Protein AF-A0A317ILV3-F1 (afdb_monomer)

Mean predicted aligned error: 12.45 Å

Radius of gyration: 21.45 Å; Cα contacts (8 Å, |Δi|>4): 44; chains: 1; bounding box: 38×24×76 Å

Secondary structure (DSSP, 8-state):
-HHHHHHHHHHHHHHH--TT----S-HHHHHHHHHHHHHHHHHHHHHHHH-SS-S-GGGGGS--TTS--HHHHHHHHHHHHHHHHHHHHHHHHHHHHHHHHSPPP-TTSSS--

Sequence (113 aa):
HSSFLTAGLLFWWPVIQPWPSAARWPRWSMLLYLFLATLPCDVLSGLLVFSDRVAYPMYLSMPGMGGLTPLEDQQCAAALMWTCVTFVFLVAGTILSMQILSPKPRIQEAVSI

pLDDT: mean 71.46, std 10.62, range [40.62, 86.5]

Foldseek 3Di:
DVVVVVVVCVLCCLVVVPPPDDPPDDLVVVLVSLVVVCVVLQVVLVCLLPDPDQPPCVCVVPDPDPPDDSSVVSNVVSVVSNVVSVVVSVVSVVVSVCVVVDDDPPPDPPPPD

Structure (mmCIF, N/CA/C/O backbone):
data_AF-A0A317ILV3-F1
#
_entry.id   AF-A0A317ILV3-F1
#
loop_
_atom_site.group_PDB
_atom_site.id
_atom_site.type_symbol
_atom_site.label_atom_id
_atom_site.label_alt_id
_atom_site.label_comp_id
_atom_site.label_asym_id
_atom_site.label_entity_id
_atom_site.label_seq_id
_atom_site.pdbx_PDB_ins_code
_atom_site.Cartn_x
_atom_site.Cartn_y
_atom_site.Cartn_z
_atom_site.occupancy
_atom_site.B_iso_or_equiv
_atom_site.auth_seq_id
_atom_site.auth_comp_id
_atom_site.auth_asym_id
_atom_site.auth_atom_id
_atom_site.pdbx_PDB_model_num
ATOM 1 N N . HIS A 1 1 ? -15.757 13.362 -6.769 1.00 70.75 1 HIS A N 1
ATOM 2 C CA . HIS A 1 1 ? -14.888 13.545 -5.586 1.00 70.75 1 HIS A CA 1
ATOM 3 C C . HIS A 1 1 ? -15.579 13.175 -4.276 1.00 70.75 1 HIS A C 1
ATOM 5 O O . HIS A 1 1 ? -15.005 12.388 -3.538 1.00 70.75 1 HIS A O 1
ATOM 11 N N . SER A 1 2 ? -16.805 13.637 -3.992 1.00 81.81 2 SER A N 1
ATOM 12 C CA . SER A 1 2 ? -17.505 13.318 -2.730 1.00 81.81 2 SER A CA 1
ATOM 13 C C . SER A 1 2 ? -17.650 11.817 -2.448 1.00 81.81 2 SER A C 1
ATOM 15 O O . SER A 1 2 ? -17.464 11.397 -1.317 1.00 81.81 2 SER A O 1
ATOM 17 N N . SER A 1 3 ? -17.877 10.995 -3.477 1.00 83.00 3 SER A N 1
ATOM 18 C CA . SER A 1 3 ? -17.926 9.531 -3.354 1.00 83.00 3 SER A CA 1
ATOM 19 C C . SER A 1 3 ? -16.630 8.912 -2.815 1.00 83.00 3 SER A C 1
ATOM 21 O O . SER A 1 3 ? -16.692 8.015 -1.981 1.00 83.00 3 SER A O 1
ATOM 23 N N . PHE A 1 4 ? -15.464 9.416 -3.235 1.00 80.75 4 PHE A N 1
ATOM 24 C CA . PHE A 1 4 ? -14.159 8.970 -2.731 1.00 80.75 4 PHE A CA 1
ATOM 25 C C . PHE A 1 4 ? -13.951 9.367 -1.271 1.00 80.75 4 PHE A C 1
ATOM 27 O O . PHE A 1 4 ? -13.466 8.562 -0.481 1.00 80.75 4 PHE A O 1
ATOM 34 N N . LEU A 1 5 ? -14.365 10.582 -0.899 1.00 82.12 5 LEU A N 1
ATOM 35 C CA . LEU A 1 5 ? -14.299 11.044 0.486 1.00 82.12 5 LEU A CA 1
ATOM 36 C C . LEU A 1 5 ? -15.187 10.181 1.391 1.00 82.12 5 LEU A C 1
ATOM 38 O O . LEU A 1 5 ? -14.737 9.717 2.433 1.00 82.12 5 LEU A O 1
ATOM 42 N N . THR A 1 6 ? -16.429 9.917 0.975 1.00 81.81 6 THR A N 1
ATOM 43 C CA . THR A 1 6 ? -17.362 9.071 1.727 1.00 81.81 6 THR A CA 1
ATOM 44 C C . THR A 1 6 ? -16.854 7.637 1.846 1.00 81.81 6 THR A C 1
ATOM 46 O O . THR A 1 6 ? -16.894 7.079 2.937 1.00 81.81 6 THR A O 1
ATOM 49 N N . ALA A 1 7 ? -16.328 7.051 0.767 1.00 80.38 7 ALA A N 1
ATOM 50 C CA . ALA A 1 7 ? -15.737 5.715 0.805 1.00 80.38 7 ALA A CA 1
ATOM 51 C C . ALA A 1 7 ? -14.523 5.652 1.748 1.00 80.38 7 ALA A C 1
ATOM 53 O O . ALA A 1 7 ? -14.410 4.715 2.532 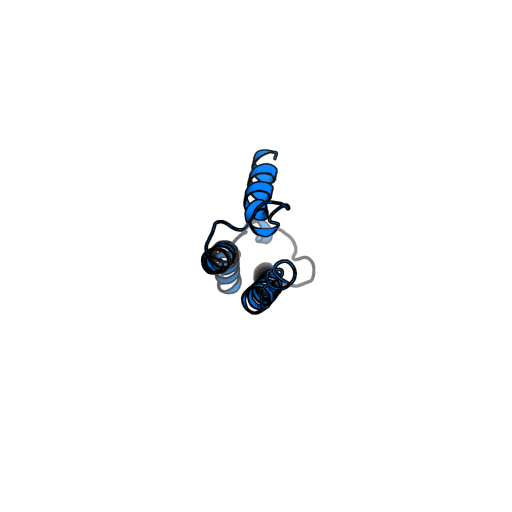1.00 80.38 7 ALA A O 1
ATOM 54 N N . GLY A 1 8 ? -13.663 6.676 1.735 1.00 76.19 8 GLY A N 1
ATOM 55 C CA . GLY A 1 8 ? -12.540 6.791 2.666 1.00 76.19 8 GLY A CA 1
ATOM 56 C C . GLY A 1 8 ? -12.993 6.908 4.124 1.00 76.19 8 GLY A C 1
ATOM 57 O O . GLY A 1 8 ? -12.478 6.205 4.988 1.00 76.19 8 GLY A O 1
ATOM 58 N N . LEU A 1 9 ? -14.003 7.734 4.407 1.00 77.00 9 LEU A N 1
ATOM 59 C CA . LEU A 1 9 ? -14.566 7.862 5.753 1.00 77.00 9 LEU A CA 1
ATOM 60 C C . LEU A 1 9 ? -15.182 6.545 6.238 1.00 77.00 9 LEU A C 1
ATOM 62 O O . LEU A 1 9 ? -14.920 6.141 7.366 1.00 77.00 9 LEU A O 1
ATOM 66 N N . LEU A 1 10 ? -15.942 5.848 5.387 1.00 75.56 10 LEU A N 1
ATOM 67 C CA . LEU A 1 10 ? -16.506 4.531 5.702 1.00 75.56 10 LEU A CA 1
ATOM 68 C C . LEU A 1 10 ? -15.419 3.472 5.907 1.00 75.56 10 LEU A C 1
ATOM 70 O O . LEU A 1 10 ? -15.576 2.612 6.768 1.00 75.56 10 LEU A O 1
ATOM 74 N N . PHE A 1 11 ? -14.314 3.554 5.163 1.00 73.62 11 PHE A N 1
ATOM 75 C CA . PHE A 1 11 ? -13.175 2.656 5.320 1.00 73.62 11 PHE A CA 1
ATOM 76 C C . PHE A 1 11 ? -12.473 2.839 6.675 1.00 73.62 11 PHE A C 1
ATOM 78 O O . PHE A 1 11 ? -12.118 1.856 7.329 1.00 73.62 11 PHE A O 1
ATOM 85 N N . TRP A 1 12 ? -12.287 4.090 7.107 1.00 68.62 12 TRP A N 1
ATOM 86 C CA . TRP A 1 12 ? -11.607 4.425 8.363 1.00 68.62 12 TRP A CA 1
ATOM 87 C C . TRP A 1 12 ? -12.528 4.398 9.592 1.00 68.62 12 TRP A C 1
ATOM 89 O O . TRP A 1 12 ? -12.040 4.306 10.718 1.00 68.62 12 TRP A O 1
ATOM 99 N N . TRP A 1 13 ? -13.850 4.419 9.410 1.00 69.38 13 TRP A N 1
ATOM 100 C CA . TRP A 1 13 ? -14.835 4.403 10.498 1.00 69.38 13 TRP A CA 1
ATOM 101 C C . TRP A 1 13 ? -14.671 3.231 11.490 1.00 69.38 13 TRP A C 1
ATOM 103 O O . TRP A 1 13 ? -14.653 3.477 12.700 1.00 69.38 13 TRP A O 1
ATOM 113 N N . PRO A 1 14 ? -14.484 1.969 11.046 1.00 64.31 14 PRO A N 1
ATOM 114 C CA . PRO A 1 14 ? -14.255 0.839 11.946 1.00 64.31 14 PRO A CA 1
ATOM 115 C C . PRO A 1 14 ? -12.873 0.885 12.603 1.00 64.31 14 PRO A C 1
ATOM 117 O O . PRO A 1 14 ? -12.693 0.28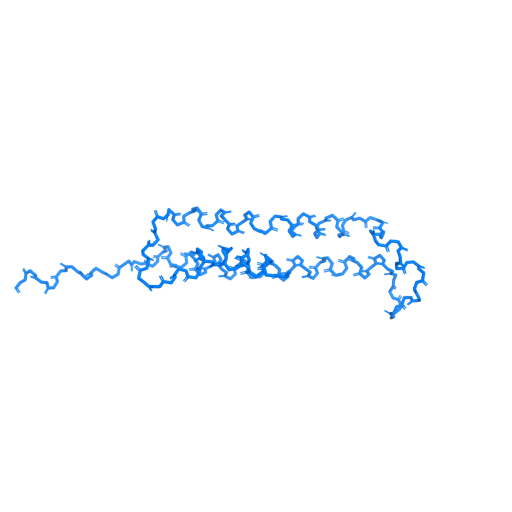8 13.660 1.00 64.31 14 PRO A O 1
ATOM 120 N N . VAL A 1 15 ? -11.908 1.578 11.981 1.00 64.00 15 VAL A N 1
ATOM 121 C CA . VAL A 1 15 ? -10.531 1.734 12.471 1.00 64.00 15 VAL A CA 1
ATOM 122 C C . VAL A 1 15 ? -10.455 2.717 13.626 1.00 64.00 15 VAL A C 1
ATOM 124 O O . VAL A 1 15 ? -9.853 2.415 14.652 1.00 64.00 15 VAL A O 1
ATOM 127 N N . ILE A 1 16 ? -11.104 3.869 13.475 1.00 64.81 16 ILE A N 1
ATOM 128 C CA . ILE A 1 16 ? -11.053 4.953 14.459 1.00 64.81 16 ILE A CA 1
ATOM 129 C C . ILE A 1 16 ? -11.959 4.661 15.665 1.00 64.81 16 ILE A C 1
ATOM 131 O O . ILE A 1 16 ? -11.653 5.126 16.757 1.00 64.81 16 ILE A O 1
ATOM 135 N N . GLN A 1 17 ? -13.039 3.884 15.485 1.00 62.94 17 GLN A N 1
ATOM 136 C CA . GLN A 1 17 ? -14.046 3.572 16.513 1.00 62.94 17 GLN A CA 1
ATOM 137 C C . GLN A 1 17 ? -14.396 4.781 17.402 1.00 62.94 17 GLN A C 1
ATOM 139 O O . GLN A 1 17 ? -13.955 4.855 18.551 1.00 62.94 17 GLN A O 1
ATOM 144 N N . PRO A 1 18 ? -15.196 5.743 16.905 1.00 52.38 18 PRO A N 1
ATOM 145 C CA . PRO A 1 18 ? -15.577 6.900 17.703 1.00 52.38 18 PRO A CA 1
ATOM 146 C C . PRO A 1 18 ? -16.277 6.465 19.005 1.00 52.38 18 PRO A C 1
ATOM 148 O O . PRO A 1 18 ? -17.251 5.704 19.002 1.00 52.38 18 PRO A O 1
ATOM 151 N N . TRP A 1 19 ? -15.754 6.938 20.136 1.00 40.62 19 TRP A N 1
ATOM 152 C CA . TRP A 1 19 ? -16.330 6.741 21.469 1.00 40.62 19 TRP A CA 1
ATOM 153 C C . TRP A 1 19 ? -17.767 7.306 21.489 1.00 40.62 19 TRP A C 1
ATOM 155 O O . TRP A 1 19 ? -17.947 8.425 21.006 1.00 40.62 19 TRP A O 1
ATOM 165 N N . PRO A 1 20 ? -18.813 6.589 21.967 1.00 56.59 20 PRO A N 1
ATOM 166 C CA . PRO A 1 20 ? -18.828 5.467 22.912 1.00 56.59 20 PRO A CA 1
ATOM 167 C C . PRO A 1 20 ? -19.110 4.091 22.264 1.00 56.59 20 PRO A C 1
ATOM 169 O O . PRO A 1 20 ? -19.656 3.192 22.909 1.00 56.59 20 PRO A O 1
ATOM 172 N N . SER A 1 21 ? -18.787 3.898 20.981 1.00 51.75 21 SER A N 1
ATOM 173 C CA . SER A 1 21 ? -19.071 2.637 20.288 1.00 51.75 21 SER A CA 1
ATOM 174 C C . SER A 1 21 ? -18.150 1.509 20.767 1.00 51.75 21 SER A C 1
ATOM 176 O O . SER A 1 21 ? -16.980 1.448 20.405 1.00 51.75 21 SER A O 1
ATOM 178 N N . ALA A 1 22 ? -18.682 0.568 21.550 1.00 55.34 22 ALA A N 1
ATOM 179 C CA . ALA A 1 22 ? -17.999 -0.690 21.831 1.00 55.34 22 ALA A CA 1
ATOM 180 C C . ALA A 1 22 ? -17.887 -1.518 20.539 1.00 55.34 22 ALA A C 1
ATOM 182 O O . ALA A 1 22 ? -18.901 -1.770 19.885 1.00 55.34 22 ALA A O 1
ATOM 183 N N . ALA A 1 23 ? -16.674 -1.959 20.187 1.00 55.41 23 ALA A N 1
ATOM 184 C CA . ALA A 1 23 ? -16.423 -2.895 19.091 1.00 55.41 23 ALA A CA 1
ATOM 185 C C . ALA A 1 23 ? -17.369 -4.107 19.188 1.00 55.41 23 ALA A C 1
ATOM 187 O O . ALA A 1 23 ? -17.143 -5.016 19.987 1.00 55.41 23 ALA A O 1
ATOM 188 N N . ARG A 1 24 ? -18.445 -4.127 18.389 1.00 59.41 24 ARG A N 1
ATOM 189 C CA . ARG A 1 24 ? -19.375 -5.270 18.323 1.00 59.41 24 ARG A CA 1
ATOM 190 C C . ARG A 1 24 ? -18.799 -6.440 17.528 1.00 59.41 24 ARG A C 1
ATOM 192 O O . ARG A 1 24 ? -19.364 -7.527 17.553 1.00 59.41 24 ARG A O 1
ATOM 199 N N . TRP A 1 25 ? -17.712 -6.210 16.795 1.00 60.94 25 TRP A N 1
ATOM 200 C CA . TRP A 1 25 ? -17.086 -7.202 15.932 1.00 60.94 25 TRP A CA 1
ATOM 201 C C . TRP A 1 25 ? -15.902 -7.880 16.628 1.00 60.94 25 TRP A C 1
ATOM 203 O O . TRP A 1 25 ? -15.176 -7.230 17.388 1.00 60.94 25 TRP A O 1
ATOM 213 N N . PRO A 1 26 ? -15.681 -9.184 16.378 1.00 66.56 26 PRO A N 1
ATOM 214 C CA . PRO A 1 26 ? -14.534 -9.896 16.925 1.00 66.56 26 PRO A CA 1
ATOM 215 C C . PRO A 1 26 ? -13.243 -9.221 16.458 1.00 66.56 26 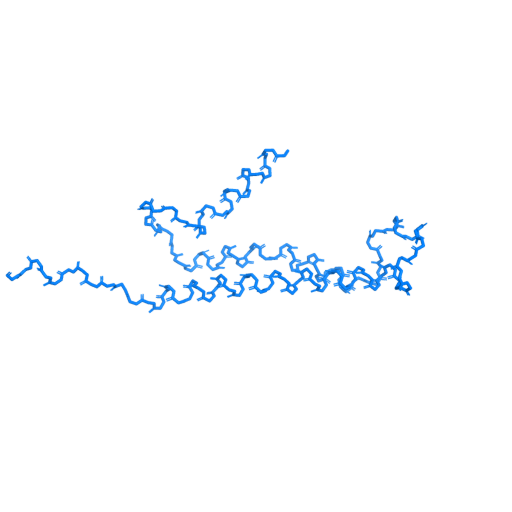PRO A C 1
ATOM 217 O O . PRO A 1 26 ? -13.043 -9.030 15.262 1.00 66.56 26 PRO A O 1
ATOM 220 N N . ARG A 1 27 ? -12.341 -8.878 17.382 1.00 68.62 27 ARG A N 1
ATOM 221 C CA . ARG A 1 27 ? -11.105 -8.118 17.092 1.00 68.62 27 ARG A CA 1
ATOM 222 C C . ARG A 1 27 ? -10.231 -8.748 15.990 1.00 68.62 27 ARG A C 1
ATOM 224 O O . ARG A 1 27 ? -9.568 -8.031 15.252 1.00 68.62 27 ARG A O 1
ATOM 231 N N . TRP A 1 28 ? -10.305 -10.068 15.807 1.00 66.62 28 TRP A N 1
ATOM 232 C CA . TRP A 1 28 ? -9.667 -10.802 14.705 1.00 66.62 28 TRP A CA 1
ATOM 233 C C . TRP A 1 28 ? -10.184 -10.426 13.309 1.00 66.62 28 TRP A C 1
ATOM 235 O O . TRP A 1 28 ? -9.408 -10.377 12.360 1.00 66.62 28 TRP A O 1
ATOM 245 N N . SER A 1 29 ? -11.474 -10.104 13.174 1.00 71.31 29 SER A N 1
ATOM 246 C CA . SER A 1 29 ? -12.045 -9.643 11.897 1.00 71.31 29 SER A CA 1
ATOM 247 C C . SER A 1 29 ? -11.454 -8.309 11.442 1.00 71.31 29 SER A C 1
ATOM 249 O O . SER A 1 29 ? -11.391 -8.036 10.250 1.00 71.31 29 SER A O 1
ATOM 251 N N . MET A 1 30 ? -10.948 -7.510 12.381 1.00 70.62 30 MET A N 1
ATOM 252 C CA . MET A 1 30 ? -10.305 -6.237 12.088 1.00 70.62 30 MET A CA 1
ATOM 253 C C . MET A 1 30 ? -8.885 -6.405 11.539 1.00 70.62 30 MET A C 1
ATOM 255 O O . MET A 1 30 ? -8.489 -5.660 10.648 1.00 70.62 30 MET A O 1
ATOM 259 N N . LEU A 1 31 ? -8.154 -7.426 12.004 1.00 70.81 31 LEU A N 1
ATOM 260 C CA . LEU A 1 31 ? -6.886 -7.834 11.392 1.00 70.81 31 LEU A CA 1
ATOM 261 C C . LEU A 1 31 ? -7.106 -8.310 9.951 1.00 70.81 31 LEU A C 1
ATOM 263 O O . LEU A 1 31 ? -6.383 -7.885 9.057 1.00 70.81 31 LEU A O 1
ATOM 267 N N . LEU A 1 32 ? -8.137 -9.131 9.715 1.00 74.88 32 LEU A N 1
ATOM 268 C CA . LEU A 1 32 ? -8.502 -9.582 8.367 1.00 74.88 32 LEU A CA 1
ATOM 269 C C . LEU A 1 32 ? -8.925 -8.422 7.462 1.00 74.88 32 LEU A C 1
ATOM 271 O O . LEU A 1 32 ? -8.528 -8.381 6.304 1.00 74.88 32 LEU A O 1
ATOM 275 N N . TYR A 1 33 ? -9.699 -7.473 7.985 1.00 77.00 33 TYR A N 1
ATOM 276 C CA . TYR A 1 33 ? -10.116 -6.280 7.252 1.00 77.00 33 TYR A CA 1
ATOM 277 C C . TYR A 1 33 ? -8.920 -5.431 6.812 1.00 77.00 33 TYR A C 1
ATOM 279 O O . TYR A 1 33 ? -8.820 -5.062 5.644 1.00 77.00 33 TYR A O 1
ATOM 287 N N . LEU A 1 34 ? -7.990 -5.167 7.734 1.00 75.44 34 LEU A N 1
ATOM 288 C CA . LEU A 1 34 ? -6.764 -4.435 7.433 1.00 75.44 34 LEU A CA 1
ATOM 289 C C . LEU A 1 34 ? -5.893 -5.204 6.426 1.00 75.44 34 LEU A C 1
ATOM 291 O O . LEU A 1 34 ? -5.422 -4.613 5.465 1.00 75.44 34 LEU A O 1
ATOM 295 N N . PHE A 1 35 ? -5.748 -6.520 6.581 1.00 76.94 35 PHE A N 1
ATOM 296 C CA . PHE A 1 35 ? -5.005 -7.356 5.635 1.00 76.94 35 PHE A CA 1
ATOM 297 C C . PHE A 1 35 ? -5.612 -7.329 4.222 1.00 76.94 35 PHE A C 1
ATOM 299 O O . PHE A 1 35 ? -4.908 -7.086 3.249 1.00 76.94 35 PHE A O 1
ATOM 306 N N . LEU A 1 36 ? -6.932 -7.500 4.088 1.00 79.19 36 LEU A N 1
ATOM 307 C CA . LEU A 1 36 ? -7.606 -7.421 2.785 1.00 79.19 36 LEU A CA 1
ATOM 308 C C . LEU A 1 36 ? -7.462 -6.042 2.132 1.00 79.19 36 LEU A C 1
ATOM 310 O O . LEU A 1 36 ? -7.454 -5.950 0.906 1.00 79.19 36 LEU A O 1
AT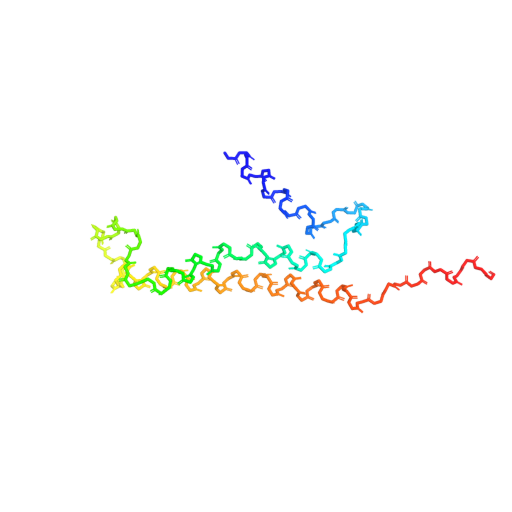OM 314 N N . ALA A 1 37 ? -7.341 -4.982 2.931 1.00 78.69 37 ALA A N 1
ATOM 315 C CA . ALA A 1 37 ? -7.134 -3.632 2.430 1.00 78.69 37 ALA A CA 1
ATOM 316 C C . ALA A 1 37 ? -5.736 -3.410 1.824 1.00 78.69 37 ALA A C 1
ATOM 318 O O . ALA A 1 37 ? -5.591 -2.512 0.994 1.00 78.69 37 ALA A O 1
ATOM 319 N N . THR A 1 38 ? -4.723 -4.211 2.188 1.00 76.00 38 THR A N 1
ATOM 320 C CA . THR A 1 38 ? -3.374 -4.108 1.595 1.00 76.00 38 THR A CA 1
ATOM 321 C C . THR A 1 38 ? -3.288 -4.802 0.243 1.00 76.00 38 THR A C 1
ATOM 323 O O . THR A 1 38 ? -2.583 -4.317 -0.641 1.00 76.00 38 THR A O 1
ATOM 326 N N . LEU A 1 39 ? -4.065 -5.877 0.049 1.00 79.31 39 LEU A N 1
ATOM 327 C CA . LEU A 1 39 ? -3.976 -6.747 -1.127 1.00 79.31 39 LEU A CA 1
ATOM 328 C C . LEU A 1 39 ? -4.005 -6.005 -2.468 1.00 79.31 39 LEU A C 1
ATOM 330 O O . LEU A 1 39 ? -3.176 -6.329 -3.313 1.00 79.31 39 LEU A O 1
ATOM 334 N N . PRO A 1 40 ? -4.883 -5.012 -2.715 1.00 81.62 40 PRO A N 1
ATOM 335 C CA . PRO A 1 40 ? -4.881 -4.314 -3.996 1.00 81.62 40 PRO A CA 1
ATOM 336 C C . PRO A 1 40 ? -3.568 -3.572 -4.254 1.00 81.62 40 PRO A C 1
ATOM 338 O O . PRO A 1 40 ? -3.071 -3.592 -5.377 1.00 81.62 40 PRO A O 1
ATOM 341 N N . CYS A 1 41 ? -2.997 -2.943 -3.222 1.00 80.75 41 CYS A N 1
ATOM 342 C CA . CYS A 1 41 ? -1.720 -2.251 -3.342 1.00 80.75 41 CYS A CA 1
ATOM 343 C C . CYS A 1 41 ? -0.562 -3.240 -3.479 1.00 80.75 41 CYS A C 1
ATOM 345 O O . CYS A 1 41 ? 0.291 -3.033 -4.331 1.00 80.75 41 CYS A O 1
ATOM 347 N N . ASP A 1 42 ? -0.542 -4.316 -2.691 1.00 81.44 42 ASP A N 1
ATOM 348 C CA . ASP A 1 42 ? 0.511 -5.336 -2.758 1.00 81.44 42 ASP A CA 1
ATOM 349 C C . ASP A 1 42 ? 0.527 -6.035 -4.122 1.00 81.44 42 ASP A C 1
ATOM 351 O O . ASP A 1 42 ? 1.583 -6.201 -4.731 1.00 81.44 42 ASP A O 1
ATOM 355 N N . VAL A 1 43 ? -0.651 -6.391 -4.645 1.00 84.88 43 VAL A N 1
ATOM 356 C CA . VAL A 1 43 ? -0.795 -6.998 -5.973 1.00 84.88 43 VAL A CA 1
ATOM 357 C C . VAL A 1 43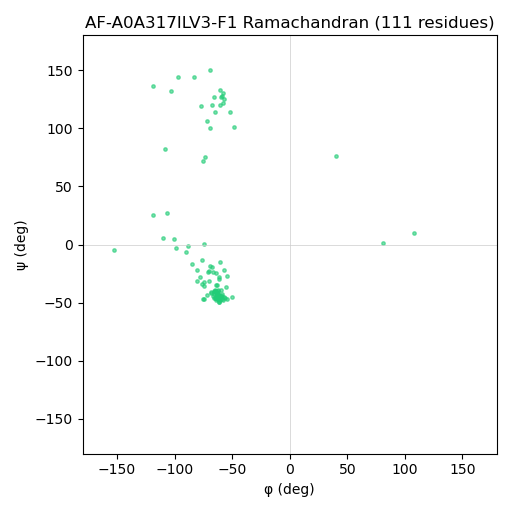 ? -0.351 -6.022 -7.057 1.00 84.88 43 VAL A C 1
ATOM 359 O O . VAL A 1 43 ? 0.422 -6.401 -7.933 1.00 84.88 43 VAL A O 1
ATOM 362 N N . LEU A 1 44 ? -0.802 -4.766 -7.003 1.00 84.25 44 LEU A N 1
ATOM 363 C CA . LEU A 1 44 ? -0.434 -3.756 -7.995 1.00 84.25 44 LEU A CA 1
ATOM 364 C C . LEU A 1 44 ? 1.069 -3.452 -7.965 1.00 84.25 44 LEU A C 1
ATOM 366 O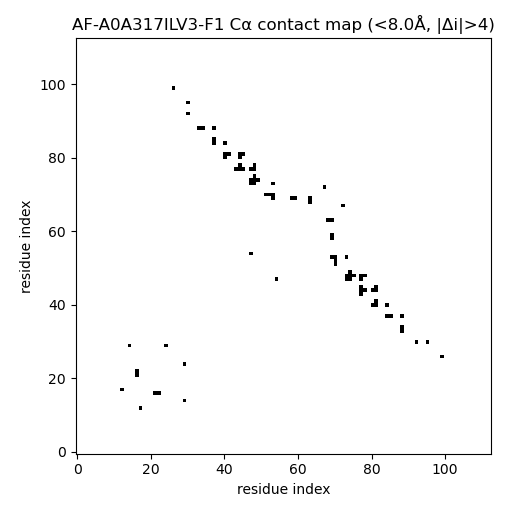 O . LEU A 1 44 ? 1.704 -3.445 -9.017 1.00 84.25 44 LEU A O 1
ATOM 370 N N . SER A 1 45 ? 1.649 -3.257 -6.782 1.00 83.12 45 SER A N 1
ATOM 371 C CA . SER A 1 45 ? 3.086 -3.035 -6.625 1.00 83.12 45 SER A CA 1
ATOM 372 C C . SER A 1 45 ? 3.892 -4.242 -7.093 1.00 83.12 45 SER A C 1
ATOM 374 O O . SER A 1 45 ? 4.839 -4.070 -7.851 1.00 83.12 45 SER A O 1
ATOM 376 N N . GLY A 1 46 ? 3.500 -5.465 -6.720 1.00 83.00 46 GLY A N 1
ATOM 377 C CA . GLY A 1 46 ? 4.161 -6.686 -7.181 1.00 83.00 46 GLY A CA 1
ATOM 378 C C . GLY A 1 46 ? 4.129 -6.817 -8.704 1.00 83.00 46 GLY A C 1
ATOM 379 O O . GLY A 1 46 ? 5.167 -7.039 -9.325 1.00 83.00 46 GLY A O 1
ATOM 380 N N . LEU A 1 47 ? 2.965 -6.595 -9.322 1.00 83.81 47 LEU A N 1
ATOM 381 C CA . LEU A 1 47 ? 2.833 -6.596 -10.780 1.00 83.81 47 LEU A CA 1
ATOM 382 C C . LEU A 1 47 ? 3.743 -5.555 -11.439 1.00 83.81 47 LEU A C 1
ATOM 384 O O . LEU A 1 47 ? 4.370 -5.864 -12.444 1.00 83.81 47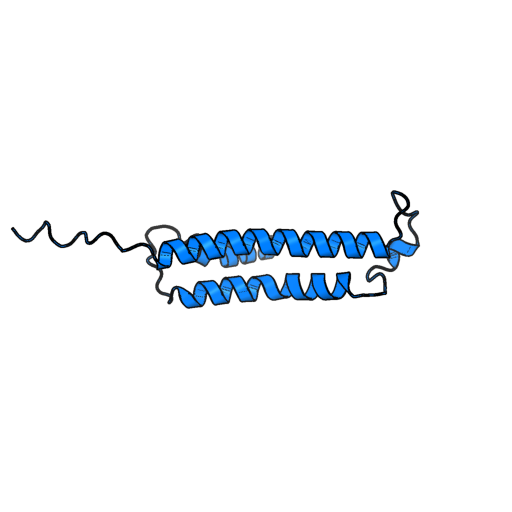 LEU A O 1
ATOM 388 N N . LEU A 1 48 ? 3.843 -4.343 -10.889 1.00 80.12 48 LEU A N 1
ATOM 389 C CA . LEU A 1 48 ? 4.671 -3.279 -11.463 1.00 80.12 48 LEU A CA 1
ATOM 390 C C . LEU A 1 48 ? 6.175 -3.488 -11.244 1.00 80.12 48 LEU A C 1
ATOM 392 O O . LEU A 1 48 ? 6.945 -3.157 -12.143 1.00 80.12 48 LEU A O 1
ATOM 396 N N . VAL A 1 49 ? 6.588 -4.040 -10.096 1.00 80.69 49 VAL A N 1
ATOM 397 C CA . VAL A 1 49 ? 7.991 -4.384 -9.798 1.00 80.69 49 VAL A CA 1
ATOM 398 C C . VAL A 1 49 ? 8.480 -5.505 -10.719 1.00 80.69 49 VAL A C 1
ATOM 400 O O . VAL A 1 49 ? 9.563 -5.397 -11.287 1.00 80.69 49 VAL A O 1
ATOM 403 N N . PHE A 1 50 ? 7.685 -6.565 -10.895 1.00 79.38 50 PHE A N 1
ATOM 404 C CA . PHE A 1 50 ? 8.062 -7.726 -11.713 1.00 79.38 50 PHE A CA 1
ATOM 405 C C . PHE A 1 50 ? 7.698 -7.592 -13.199 1.00 79.38 50 PHE A C 1
ATOM 407 O O . PHE A 1 50 ? 7.973 -8.501 -13.980 1.00 79.38 50 PHE A O 1
ATOM 414 N N . SER A 1 51 ? 7.065 -6.494 -13.612 1.00 78.31 51 SER A N 1
ATOM 415 C CA . SER A 1 51 ? 6.778 -6.257 -15.024 1.00 78.31 51 SER A CA 1
ATOM 416 C C . SER A 1 51 ? 8.041 -5.803 -15.750 1.00 78.31 51 SER A C 1
ATOM 418 O O . SER A 1 51 ? 8.547 -4.719 -15.486 1.00 78.31 51 SER A O 1
ATOM 420 N N . ASP A 1 52 ? 8.473 -6.573 -16.750 1.00 67.06 52 ASP A N 1
ATOM 421 C CA . ASP A 1 52 ? 9.537 -6.188 -17.697 1.00 67.06 52 ASP A CA 1
ATOM 422 C C . ASP A 1 52 ? 9.070 -5.151 -18.737 1.00 67.06 52 ASP A C 1
ATOM 424 O O . ASP A 1 52 ? 9.806 -4.762 -19.647 1.00 67.06 52 ASP A O 1
ATOM 428 N N . ARG A 1 53 ? 7.804 -4.724 -18.654 1.00 64.81 53 ARG A N 1
ATOM 429 C CA . ARG A 1 53 ? 7.205 -3.725 -19.540 1.00 64.81 53 ARG A CA 1
ATOM 430 C C . ARG A 1 53 ? 6.749 -2.514 -18.742 1.00 64.81 53 ARG A C 1
ATOM 432 O O . ARG A 1 53 ? 6.094 -2.638 -17.705 1.00 64.81 53 ARG A O 1
ATOM 439 N N . VAL A 1 54 ? 7.034 -1.337 -19.291 1.00 62.84 54 VAL A N 1
ATOM 440 C CA . VAL A 1 54 ? 6.490 -0.069 -18.802 1.00 62.84 54 VAL A CA 1
ATOM 441 C C . VAL A 1 54 ? 4.978 -0.102 -19.024 1.00 62.84 54 VAL A C 1
ATOM 443 O O . VAL A 1 54 ? 4.514 -0.153 -20.165 1.00 62.84 54 VAL A O 1
ATOM 446 N N . ALA A 1 55 ? 4.205 -0.104 -17.938 1.00 67.25 55 ALA A N 1
ATOM 447 C CA . ALA A 1 55 ? 2.745 -0.167 -17.985 1.00 67.25 55 ALA A CA 1
ATOM 448 C C . ALA A 1 55 ? 2.143 1.107 -18.604 1.00 67.25 55 ALA A C 1
ATOM 450 O O . ALA A 1 55 ? 1.053 1.072 -19.173 1.00 67.25 55 ALA A O 1
ATOM 451 N N . TYR A 1 56 ? 2.886 2.217 -18.542 1.00 64.50 56 TYR A N 1
ATOM 452 C CA . TYR A 1 56 ? 2.526 3.504 -19.126 1.00 64.50 56 TYR A CA 1
ATOM 453 C C . TYR A 1 56 ? 3.399 3.829 -20.348 1.00 64.50 56 TYR A C 1
ATOM 455 O O . TYR A 1 56 ? 4.348 4.606 -20.241 1.00 64.50 56 TYR A O 1
ATOM 463 N N . PRO A 1 57 ? 3.079 3.303 -21.546 1.00 61.19 57 PRO A N 1
ATOM 464 C CA . PRO A 1 57 ? 3.853 3.560 -22.765 1.00 61.19 57 PRO A CA 1
ATOM 465 C C . PRO A 1 57 ? 3.902 5.045 -23.162 1.00 61.19 57 PRO A C 1
ATOM 467 O O . PRO A 1 57 ? 4.763 5.445 -23.938 1.00 61.19 57 PRO A O 1
ATOM 470 N N . MET A 1 58 ? 3.035 5.889 -22.593 1.00 61.31 58 MET A N 1
ATOM 471 C CA . MET A 1 58 ? 3.083 7.345 -22.756 1.00 61.31 58 MET A CA 1
ATOM 472 C C . MET A 1 58 ? 4.389 7.961 -22.211 1.00 61.31 58 MET A C 1
ATOM 474 O O . MET A 1 58 ? 4.866 8.951 -22.762 1.00 61.31 58 MET A O 1
ATOM 478 N N . TYR A 1 59 ? 5.028 7.331 -21.215 1.00 59.75 59 TYR A N 1
ATOM 479 C CA . TYR A 1 59 ? 6.337 7.751 -20.697 1.00 59.75 59 TYR A CA 1
ATOM 480 C C . TYR A 1 59 ? 7.493 7.513 -21.678 1.00 59.75 59 TYR A C 1
ATOM 482 O O . TYR A 1 59 ? 8.530 8.154 -21.550 1.00 59.75 59 TYR A O 1
ATOM 490 N N . LEU A 1 60 ? 7.323 6.657 -22.694 1.00 59.88 60 LEU A N 1
ATOM 491 C CA . LEU A 1 60 ? 8.356 6.406 -23.712 1.00 59.88 60 LEU A CA 1
ATOM 492 C C . LEU A 1 60 ? 8.620 7.627 -24.607 1.00 59.88 60 LEU A C 1
ATOM 494 O O . LEU A 1 60 ? 9.656 7.697 -25.259 1.00 59.88 60 LEU A O 1
ATOM 498 N N . SER A 1 61 ? 7.683 8.577 -24.650 1.00 61.50 61 SER A N 1
ATOM 499 C CA . SER A 1 61 ? 7.788 9.795 -25.467 1.00 61.50 61 SER A CA 1
ATOM 500 C C . SER A 1 61 ? 8.446 10.958 -24.717 1.00 61.50 61 SER A C 1
ATOM 502 O O . SER A 1 61 ? 8.672 12.016 -25.302 1.00 61.50 61 SER A O 1
ATOM 504 N N . MET A 1 62 ? 8.712 10.790 -23.419 1.00 62.22 62 MET A N 1
ATOM 505 C CA . MET A 1 62 ? 9.223 11.843 -22.552 1.00 62.22 62 MET A CA 1
ATOM 506 C C . MET A 1 62 ? 10.722 11.612 -22.311 1.00 62.22 62 MET A C 1
ATOM 508 O O . MET A 1 62 ? 11.111 10.4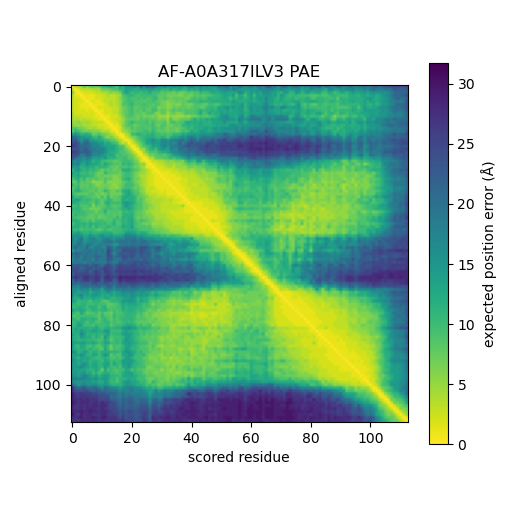86 -21.998 1.00 62.22 62 MET A O 1
ATOM 512 N N . PRO A 1 63 ? 11.585 12.636 -22.455 1.00 58.69 63 PRO A N 1
ATOM 513 C CA . PRO A 1 63 ? 12.993 12.500 -22.104 1.00 58.69 63 PRO A CA 1
ATOM 514 C C . PRO A 1 63 ? 13.072 12.098 -20.630 1.00 58.69 63 PRO A C 1
ATOM 516 O O . PRO A 1 63 ? 12.526 12.808 -19.785 1.00 58.69 63 PRO A O 1
ATOM 519 N N . GLY A 1 64 ? 13.698 10.957 -20.328 1.00 59.16 64 GLY A N 1
ATOM 520 C CA . GLY A 1 64 ? 13.801 10.449 -18.960 1.00 59.16 64 GLY A CA 1
ATOM 521 C C . GLY A 1 64 ? 14.356 11.528 -18.031 1.00 59.16 64 GLY A C 1
ATOM 522 O O . GLY A 1 64 ? 15.497 11.970 -18.190 1.00 59.16 64 GLY A O 1
ATOM 523 N N . MET A 1 65 ? 13.541 11.993 -17.083 1.00 58.44 65 MET A N 1
ATOM 524 C CA . MET A 1 65 ? 13.973 12.963 -16.080 1.00 58.44 65 MET A CA 1
ATOM 525 C C . MET A 1 65 ? 14.963 12.266 -15.140 1.00 58.44 65 MET A C 1
ATOM 527 O O . MET A 1 65 ? 14.562 11.520 -14.258 1.00 58.44 65 MET A O 1
ATOM 531 N N . GLY A 1 66 ? 16.265 12.491 -15.347 1.00 62.22 66 GLY A N 1
ATOM 532 C CA . GLY A 1 66 ? 17.318 12.058 -14.418 1.00 62.22 66 GLY A CA 1
ATOM 533 C C . GLY A 1 66 ? 18.200 10.886 -14.862 1.00 62.22 66 GLY A C 1
ATOM 534 O O . GLY A 1 66 ? 18.981 10.402 -14.052 1.00 62.22 66 GLY A O 1
ATOM 535 N N . GLY A 1 67 ? 18.125 10.436 -16.121 1.00 63.94 67 GLY A N 1
ATOM 536 C CA . GLY A 1 67 ? 19.008 9.378 -16.646 1.00 63.94 67 GLY A CA 1
ATOM 537 C C . GLY A 1 67 ? 18.600 7.943 -16.289 1.00 63.94 67 GLY A C 1
ATOM 538 O O . GLY A 1 67 ? 19.275 7.008 -16.709 1.00 63.94 67 GLY A O 1
ATOM 539 N N . LEU A 1 68 ? 17.489 7.772 -15.569 1.00 63.25 68 LEU A N 1
ATOM 540 C CA . LEU A 1 68 ? 16.836 6.483 -15.344 1.00 63.25 68 LEU A CA 1
ATOM 541 C C . LEU A 1 68 ? 15.939 6.130 -16.532 1.00 63.25 68 LEU A C 1
ATOM 543 O O . LEU A 1 68 ? 15.295 7.001 -17.130 1.00 63.25 68 LEU A O 1
ATOM 547 N N . THR A 1 69 ? 15.876 4.845 -16.869 1.00 75.25 69 THR A N 1
ATOM 548 C CA . THR A 1 69 ? 14.892 4.366 -17.839 1.00 75.25 69 THR A CA 1
ATOM 549 C C . THR A 1 69 ? 13.479 4.453 -17.236 1.00 75.25 69 THR A C 1
ATOM 551 O O . THR A 1 69 ? 13.313 4.281 -16.027 1.00 75.25 69 THR A O 1
ATOM 554 N N . PRO A 1 70 ? 12.422 4.663 -18.045 1.00 73.44 70 PRO A N 1
ATOM 555 C CA . PRO A 1 70 ? 11.041 4.669 -17.545 1.00 73.44 70 PRO A CA 1
ATOM 556 C C . PRO A 1 70 ? 10.627 3.378 -16.820 1.00 73.44 70 PRO A C 1
ATOM 558 O O . PRO A 1 70 ? 9.681 3.376 -16.037 1.00 73.44 70 PRO A O 1
ATOM 561 N N . LEU A 1 71 ? 11.324 2.271 -17.092 1.00 77.38 71 LEU A N 1
ATOM 562 C CA . LEU A 1 71 ? 11.113 0.991 -16.425 1.00 77.38 71 LEU A CA 1
ATOM 563 C C . LEU A 1 71 ? 11.676 0.995 -14.999 1.00 77.38 71 LEU A C 1
ATOM 565 O O . LEU A 1 71 ? 10.976 0.603 -14.069 1.00 77.38 71 LEU A O 1
ATOM 569 N N . GLU A 1 72 ? 12.906 1.480 -14.822 1.00 77.75 72 GLU A N 1
ATOM 570 C CA . GLU A 1 72 ? 13.553 1.574 -13.507 1.00 77.75 72 GLU A CA 1
ATOM 571 C C . GLU A 1 72 ? 12.806 2.532 -12.574 1.00 77.75 72 GLU A C 1
ATOM 573 O O . GLU A 1 72 ? 12.622 2.225 -11.396 1.00 77.75 72 GLU A O 1
ATOM 578 N N . ASP A 1 73 ? 12.316 3.658 -13.100 1.00 79.75 73 ASP A N 1
ATOM 579 C CA . ASP A 1 73 ? 11.507 4.607 -12.327 1.00 79.75 73 ASP A CA 1
ATOM 580 C C . ASP A 1 73 ? 10.189 3.967 -11.850 1.00 79.75 73 ASP A C 1
ATOM 582 O O . ASP A 1 73 ? 9.837 4.055 -10.673 1.00 79.75 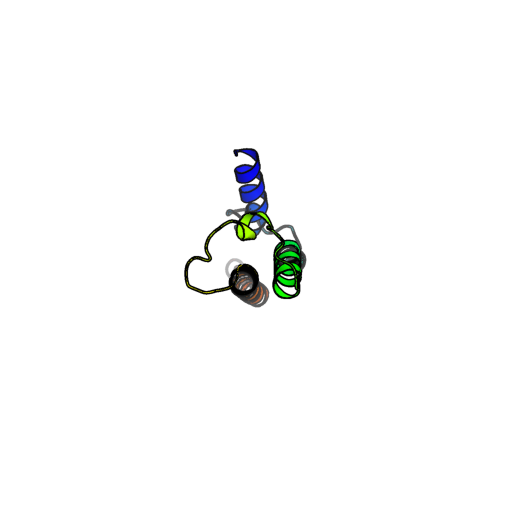73 ASP A O 1
ATOM 586 N N . GLN A 1 74 ? 9.506 3.214 -12.722 1.00 82.56 74 GLN A N 1
ATOM 587 C CA . GLN A 1 74 ? 8.287 2.481 -12.365 1.00 82.56 74 GLN A CA 1
ATOM 588 C C . GLN A 1 74 ? 8.543 1.419 -11.286 1.00 82.56 74 GLN A C 1
ATOM 590 O O . GLN A 1 74 ? 7.759 1.300 -10.343 1.00 82.56 74 GLN A O 1
ATOM 595 N N . GLN A 1 75 ? 9.620 0.641 -11.415 1.00 84.06 75 GLN A N 1
ATOM 596 C CA . GLN A 1 75 ? 9.977 -0.391 -10.440 1.00 84.06 75 GLN A CA 1
ATOM 597 C C . GLN A 1 75 ? 10.345 0.222 -9.085 1.00 84.06 75 GLN A C 1
ATOM 599 O O . GLN A 1 75 ? 9.903 -0.273 -8.048 1.00 84.06 75 GLN A O 1
ATOM 604 N N . CYS A 1 76 ? 11.090 1.332 -9.087 1.00 84.50 76 CYS A N 1
ATOM 605 C CA . CYS A 1 76 ? 11.415 2.089 -7.882 1.00 84.50 76 CYS A CA 1
ATOM 606 C C . CYS A 1 76 ? 10.148 2.633 -7.208 1.00 84.50 76 CYS A C 1
ATOM 608 O O . CYS A 1 76 ? 9.929 2.408 -6.016 1.00 84.50 76 CYS A O 1
ATOM 610 N N . ALA A 1 77 ? 9.265 3.276 -7.977 1.00 84.06 77 ALA A N 1
ATOM 611 C CA . ALA A 1 77 ? 7.997 3.791 -7.476 1.00 84.06 77 ALA A CA 1
ATOM 612 C C . ALA A 1 77 ? 7.127 2.675 -6.877 1.00 84.06 77 ALA A C 1
ATOM 614 O O . ALA A 1 77 ? 6.603 2.825 -5.773 1.00 84.06 77 ALA A O 1
ATOM 615 N N . ALA A 1 78 ? 7.025 1.529 -7.552 1.00 84.44 78 ALA A N 1
ATOM 616 C CA . ALA A 1 78 ? 6.273 0.379 -7.064 1.00 84.44 78 ALA A CA 1
ATOM 617 C C . ALA A 1 78 ? 6.878 -0.219 -5.777 1.00 84.44 78 ALA A C 1
ATOM 619 O O . ALA A 1 78 ? 6.144 -0.541 -4.838 1.00 84.44 78 ALA A O 1
ATOM 620 N N . ALA A 1 79 ? 8.209 -0.294 -5.680 1.00 85.31 79 ALA A N 1
ATOM 621 C CA . ALA A 1 79 ? 8.901 -0.727 -4.466 1.00 85.31 79 ALA A CA 1
ATOM 622 C C . ALA A 1 79 ? 8.673 0.239 -3.288 1.00 85.31 79 ALA A C 1
ATOM 624 O O . ALA A 1 79 ? 8.426 -0.197 -2.157 1.00 85.31 79 ALA A O 1
ATOM 625 N N . LEU A 1 80 ? 8.693 1.552 -3.543 1.00 86.50 80 LEU A N 1
ATOM 626 C CA . LEU A 1 80 ? 8.389 2.572 -2.537 1.00 86.50 80 LEU A CA 1
ATOM 627 C C . LEU A 1 80 ? 6.933 2.483 -2.069 1.00 86.50 80 LEU A C 1
ATOM 629 O O . LEU A 1 80 ? 6.683 2.467 -0.863 1.00 86.50 80 LEU A O 1
ATOM 633 N N . MET A 1 81 ? 5.980 2.351 -2.998 1.00 85.88 81 MET A N 1
ATOM 634 C CA . MET A 1 81 ? 4.559 2.173 -2.678 1.00 85.88 81 MET A CA 1
ATOM 635 C C . MET A 1 81 ? 4.334 0.956 -1.773 1.00 85.88 81 MET A C 1
ATOM 637 O O . MET A 1 81 ? 3.650 1.066 -0.753 1.00 85.88 81 MET A O 1
ATOM 641 N N . TRP A 1 82 ? 4.954 -0.181 -2.105 1.00 82.38 82 TRP A N 1
ATOM 642 C CA . TRP A 1 82 ? 4.867 -1.401 -1.301 1.00 82.38 82 TRP A CA 1
ATOM 643 C C . TRP A 1 82 ? 5.436 -1.209 0.110 1.00 82.38 82 TRP A C 1
ATOM 645 O O . TRP A 1 82 ? 4.795 -1.547 1.111 1.00 82.38 82 TRP A O 1
ATOM 655 N N . THR A 1 83 ? 6.621 -0.606 0.202 1.00 83.69 83 THR A N 1
ATOM 656 C CA . THR A 1 83 ? 7.303 -0.375 1.478 1.00 83.69 83 THR A CA 1
ATOM 657 C C . THR A 1 83 ? 6.462 0.518 2.391 1.00 83.69 83 THR A C 1
ATOM 659 O O . THR A 1 83 ? 6.201 0.160 3.541 1.00 83.69 83 THR A O 1
ATOM 662 N N . CYS A 1 84 ? 5.968 1.647 1.877 1.00 84.38 84 CYS A N 1
ATOM 663 C CA . CYS A 1 84 ? 5.146 2.580 2.644 1.00 84.38 84 CYS A CA 1
ATOM 664 C C . CYS A 1 84 ? 3.859 1.930 3.177 1.00 84.38 84 CYS A C 1
ATOM 666 O O . CYS A 1 84 ? 3.545 2.091 4.358 1.00 84.38 84 CYS A O 1
ATOM 668 N N . VAL A 1 85 ? 3.139 1.167 2.344 1.00 80.19 85 VAL A N 1
ATOM 669 C CA . VAL A 1 85 ? 1.924 0.450 2.770 1.00 80.19 85 VAL A CA 1
ATOM 670 C C . VAL A 1 85 ? 2.241 -0.571 3.857 1.00 80.19 85 VAL A C 1
ATOM 672 O O . VAL A 1 85 ? 1.569 -0.590 4.889 1.00 80.19 85 VAL A O 1
ATOM 675 N N . THR A 1 86 ? 3.309 -1.348 3.688 1.00 79.94 86 THR A N 1
ATOM 676 C CA . THR A 1 86 ? 3.727 -2.347 4.679 1.00 79.94 86 THR A CA 1
ATOM 677 C C . THR A 1 86 ? 3.970 -1.706 6.047 1.00 79.94 86 THR A C 1
ATOM 679 O O . THR A 1 86 ? 3.464 -2.196 7.055 1.00 79.94 86 THR A O 1
ATOM 682 N N . PHE A 1 87 ? 4.668 -0.567 6.100 1.00 82.88 87 PHE A N 1
ATOM 683 C CA . PHE A 1 87 ? 4.922 0.141 7.359 1.00 82.88 87 PHE A CA 1
ATOM 684 C C . PHE A 1 87 ? 3.643 0.632 8.046 1.00 82.88 87 PHE A C 1
ATOM 686 O O . PHE A 1 87 ? 3.485 0.430 9.251 1.00 82.88 87 PHE A O 1
ATOM 693 N N . VAL A 1 88 ? 2.715 1.246 7.305 1.00 80.62 88 VAL A N 1
ATOM 694 C CA . VAL A 1 88 ? 1.452 1.750 7.876 1.00 80.62 88 VAL A CA 1
ATOM 695 C C . VAL A 1 88 ? 0.644 0.610 8.501 1.00 80.62 88 VAL A C 1
ATOM 697 O O . VAL A 1 88 ? 0.161 0.729 9.631 1.00 80.62 88 VAL A O 1
ATOM 700 N N . PHE A 1 89 ? 0.542 -0.521 7.803 1.00 75.06 89 PHE A N 1
ATOM 701 C CA . PHE A 1 89 ? -0.210 -1.676 8.289 1.00 75.06 89 PHE A CA 1
ATOM 702 C C . PHE A 1 89 ? 0.500 -2.434 9.412 1.00 75.06 89 PHE A C 1
ATOM 704 O O . PHE A 1 89 ? -0.173 -2.909 10.326 1.00 75.06 89 PHE A O 1
ATOM 711 N N . LEU A 1 90 ? 1.836 -2.482 9.421 1.00 79.69 90 LEU A N 1
ATOM 712 C CA . LEU A 1 90 ? 2.605 -3.006 10.553 1.00 79.69 90 LEU A CA 1
ATOM 713 C C . LEU A 1 90 ? 2.352 -2.195 11.829 1.00 79.69 90 LEU A C 1
ATOM 715 O O . LEU A 1 90 ? 2.113 -2.771 12.892 1.00 79.69 90 LEU A O 1
ATOM 719 N N . VAL A 1 91 ? 2.342 -0.863 11.741 1.00 80.75 91 VAL A N 1
ATOM 720 C CA . VAL A 1 91 ? 2.033 -0.003 12.895 1.00 80.75 91 VAL A CA 1
ATOM 721 C C . VAL A 1 91 ? 0.593 -0.227 13.369 1.00 80.75 91 VAL A C 1
ATOM 723 O O . VAL A 1 91 ? 0.359 -0.446 14.556 1.00 80.75 91 VAL A O 1
ATOM 726 N N . ALA A 1 92 ? -0.382 -0.265 12.458 1.00 78.06 92 ALA A N 1
ATOM 727 C CA . ALA A 1 92 ? -1.773 -0.541 12.827 1.00 78.06 92 ALA A CA 1
ATOM 728 C C . ALA A 1 92 ? -1.951 -1.938 13.463 1.00 78.06 92 ALA A C 1
ATOM 730 O O . ALA A 1 92 ? -2.626 -2.082 14.485 1.00 78.06 92 ALA A O 1
ATOM 731 N N . GLY A 1 93 ? -1.311 -2.963 12.892 1.00 77.62 93 GLY A N 1
ATOM 732 C CA . GLY A 1 93 ? -1.351 -4.341 13.379 1.00 77.62 93 GLY A CA 1
ATOM 733 C C . GLY A 1 93 ? -0.690 -4.512 14.746 1.00 77.62 93 GLY A C 1
ATOM 734 O O . GLY A 1 93 ? -1.230 -5.213 15.606 1.00 77.62 93 GLY A O 1
ATOM 735 N N . THR A 1 94 ? 0.439 -3.839 14.990 1.00 78.44 94 THR A N 1
ATOM 736 C CA . THR A 1 94 ? 1.113 -3.851 16.300 1.00 78.44 94 THR A CA 1
ATOM 737 C C . THR A 1 94 ? 0.272 -3.163 17.372 1.00 78.44 94 THR A C 1
ATOM 739 O O . THR A 1 94 ? 0.078 -3.747 18.438 1.00 78.44 94 THR A O 1
ATOM 742 N N . ILE A 1 95 ? -0.321 -1.998 17.081 1.00 79.19 95 ILE A N 1
ATOM 743 C CA . ILE A 1 95 ? -1.259 -1.318 17.991 1.00 79.19 95 ILE A CA 1
ATOM 744 C C . ILE A 1 95 ? -2.441 -2.233 18.328 1.00 79.19 95 ILE A C 1
ATOM 746 O O . ILE A 1 95 ? -2.776 -2.409 19.501 1.00 79.19 95 ILE A O 1
ATOM 750 N N . LEU A 1 96 ? -3.057 -2.860 17.322 1.00 75.06 96 LEU A N 1
ATOM 751 C CA . LEU A 1 96 ? -4.197 -3.751 17.538 1.00 75.06 96 LEU A CA 1
ATOM 752 C C . LEU A 1 96 ? -3.803 -4.992 18.353 1.00 75.06 96 LEU A C 1
ATOM 754 O O . LEU A 1 96 ? -4.537 -5.394 19.254 1.00 75.06 96 LEU A O 1
ATOM 758 N N . SER A 1 97 ? -2.621 -5.554 18.099 1.00 75.88 97 SER A N 1
ATOM 759 C CA . SER A 1 97 ? -2.078 -6.675 18.874 1.00 75.88 97 SER A CA 1
ATOM 760 C C . SER A 1 97 ? -1.860 -6.289 20.340 1.00 75.88 97 SER A C 1
ATOM 762 O O . SER A 1 97 ? -2.285 -7.021 21.235 1.00 75.88 97 SER A O 1
ATOM 764 N N . MET A 1 98 ? -1.295 -5.104 20.604 1.00 78.31 98 MET A N 1
ATOM 765 C CA . MET A 1 98 ? -1.142 -4.575 21.964 1.00 78.31 98 MET A CA 1
ATOM 766 C C . MET A 1 98 ? -2.495 -4.360 22.655 1.00 78.31 98 MET A C 1
ATOM 768 O O . MET A 1 98 ? -2.637 -4.680 23.834 1.00 78.31 98 MET A O 1
ATOM 772 N N . GLN A 1 99 ? -3.517 -3.881 21.941 1.00 73.88 99 GLN A N 1
ATOM 773 C CA . GLN A 1 99 ? -4.869 -3.712 22.493 1.00 73.88 99 GLN A CA 1
ATOM 774 C C . GLN A 1 99 ? -5.590 -5.040 22.767 1.00 73.88 99 GLN A C 1
ATOM 776 O O . GLN A 1 99 ? -6.418 -5.121 23.679 1.00 73.88 99 GLN A O 1
ATOM 781 N N . ILE A 1 100 ? -5.316 -6.081 21.974 1.00 70.69 100 ILE A N 1
ATOM 782 C CA . ILE A 1 100 ? -5.831 -7.432 22.223 1.00 70.69 100 ILE A CA 1
ATOM 783 C C . ILE A 1 100 ? -5.182 -8.015 23.479 1.00 70.69 100 ILE A C 1
ATOM 785 O O . ILE A 1 100 ? -5.888 -8.618 24.285 1.00 70.69 100 ILE A O 1
ATOM 789 N N . LEU A 1 101 ? -3.873 -7.808 23.650 1.00 76.56 101 LEU A N 1
ATOM 790 C CA . LEU A 1 101 ? -3.101 -8.378 24.752 1.00 76.56 101 LEU A CA 1
ATOM 791 C C . LEU A 1 101 ? -3.244 -7.596 26.070 1.00 76.56 101 LEU A C 1
ATOM 793 O O . LEU A 1 101 ? -3.033 -8.160 27.141 1.00 76.56 101 LEU A O 1
ATOM 797 N N . SER A 1 102 ? -3.625 -6.317 26.010 1.00 73.62 102 SER A N 1
ATOM 798 C CA . SER A 1 102 ? -3.829 -5.476 27.194 1.00 73.62 102 SER A CA 1
ATOM 799 C C . SER A 1 102 ? -5.041 -5.954 28.014 1.00 73.62 102 SER A C 1
ATOM 801 O O . SER A 1 102 ? -6.166 -5.954 27.498 1.00 73.62 102 SER A O 1
ATOM 803 N N . PRO A 1 103 ? -4.865 -6.331 29.296 1.00 57.28 103 PRO A N 1
ATOM 804 C CA . PRO A 1 103 ? -5.971 -6.710 30.170 1.00 57.28 103 PRO A CA 1
ATOM 805 C C . PRO A 1 103 ? -6.957 -5.547 30.343 1.00 57.28 103 PRO A C 1
ATOM 807 O O . PRO A 1 103 ? -6.553 -4.421 30.631 1.00 57.28 103 PRO A O 1
ATOM 810 N N . LYS A 1 104 ? -8.265 -5.806 30.209 1.00 63.34 104 LYS A N 1
ATOM 811 C CA . LYS A 1 104 ? -9.301 -4.830 30.594 1.00 63.34 104 LYS A CA 1
ATOM 812 C C . LYS A 1 104 ? -9.138 -4.511 32.092 1.00 63.34 104 LYS A C 1
ATOM 814 O O . LYS A 1 104 ? -9.148 -5.458 32.881 1.00 63.34 104 LYS A O 1
ATOM 819 N N . PRO A 1 105 ? -9.034 -3.232 32.509 1.00 51.22 105 PRO A N 1
ATOM 820 C CA . PRO A 1 105 ? -9.050 -2.893 33.924 1.00 51.22 105 PRO A CA 1
ATOM 821 C C . PRO A 1 105 ? -10.388 -3.354 34.499 1.00 51.22 105 PRO A C 1
ATOM 823 O O . PRO A 1 105 ? -11.454 -2.955 34.024 1.00 51.22 105 PRO A O 1
ATOM 826 N N . ARG A 1 106 ? -10.327 -4.247 35.486 1.00 54.97 106 ARG A N 1
ATOM 827 C CA . ARG A 1 106 ? -11.487 -4.809 36.176 1.00 54.97 106 ARG A CA 1
ATOM 828 C C . ARG A 1 106 ? -12.064 -3.738 37.110 1.00 54.97 106 ARG A C 1
ATOM 830 O O . ARG A 1 106 ? -11.864 -3.781 38.316 1.00 54.97 106 ARG A O 1
ATOM 837 N N . ILE A 1 107 ? -12.758 -2.744 36.553 1.00 57.78 107 ILE A N 1
ATOM 838 C CA . ILE A 1 107 ? -13.586 -1.808 37.330 1.00 57.78 107 ILE A CA 1
ATOM 839 C C . ILE A 1 107 ? -14.858 -2.564 37.727 1.00 57.78 107 ILE A C 1
ATOM 841 O O . ILE A 1 107 ? -15.910 -2.377 37.128 1.00 57.78 107 ILE A O 1
ATOM 845 N N . GLN A 1 108 ? -14.747 -3.517 38.652 1.00 53.03 108 GLN A N 1
ATOM 846 C CA . GLN A 1 108 ? -15.919 -4.248 39.146 1.00 53.03 108 GLN A CA 1
ATOM 847 C C . GLN A 1 108 ? -15.791 -4.799 40.572 1.00 53.03 108 GLN A C 1
ATOM 849 O O . GLN A 1 108 ? -16.790 -5.261 41.104 1.00 53.03 108 GLN A O 1
ATOM 854 N N . GLU A 1 109 ? -14.636 -4.687 41.239 1.00 52.84 109 GLU A N 1
ATOM 855 C CA . GLU A 1 109 ? -14.474 -5.183 42.623 1.00 52.84 109 GLU A CA 1
ATOM 856 C C . GLU A 1 109 ? -14.611 -4.100 43.715 1.00 52.84 109 GLU A C 1
ATOM 858 O O . GLU A 1 109 ? -14.602 -4.429 44.893 1.00 52.84 109 GLU A O 1
ATOM 863 N N . ALA A 1 110 ? -14.791 -2.817 43.370 1.00 51.75 110 ALA A N 1
ATOM 864 C CA . ALA A 1 110 ? -14.806 -1.724 44.360 1.00 51.75 110 ALA A CA 1
ATOM 865 C C . ALA A 1 110 ? -16.205 -1.211 44.773 1.00 51.75 110 ALA A C 1
ATOM 867 O O . ALA A 1 110 ? -16.290 -0.233 45.506 1.00 51.75 110 ALA A O 1
ATOM 868 N N . VAL A 1 111 ? -17.301 -1.827 44.309 1.00 57.78 111 VAL A N 1
ATOM 869 C CA . VAL A 1 111 ? -18.682 -1.406 44.664 1.00 57.78 111 VAL A CA 1
ATOM 870 C C . VAL A 1 111 ? -19.380 -2.427 45.580 1.00 57.78 111 VAL A C 1
ATOM 872 O O . VAL A 1 111 ? -20.554 -2.277 45.895 1.00 57.78 111 VAL A O 1
ATOM 875 N N . SER A 1 112 ? -18.679 -3.473 46.029 1.00 54.16 112 SER A N 1
ATOM 876 C CA . SER A 1 112 ? -19.274 -4.561 46.819 1.00 54.16 112 SER A CA 1
ATOM 877 C C . SER A 1 112 ? -18.689 -4.746 48.224 1.00 54.16 112 SER A C 1
ATOM 879 O O . SER A 1 112 ? -18.759 -5.862 48.737 1.00 54.16 112 SER A O 1
ATOM 881 N N . ILE A 1 113 ? -18.115 -3.710 48.847 1.00 52.75 113 ILE A N 1
ATOM 882 C CA . ILE A 1 113 ? -17.758 -3.736 50.280 1.00 52.75 113 ILE A CA 1
ATOM 883 C C . ILE A 1 113 ? -18.334 -2.508 50.974 1.00 52.75 113 ILE A C 1
ATOM 885 O O . ILE A 1 113 ? -18.121 -1.396 50.443 1.00 52.75 113 ILE A O 1
#

Solvent-accessible surface area (backbone atoms only — not comparable to full-atom values): 6913 Å² total; per-residue (Å²): 111,70,68,60,54,51,52,50,50,61,66,44,46,79,74,70,46,66,85,90,59,72,80,87,62,63,73,67,58,53,54,51,50,56,53,60,66,45,46,66,54,49,52,51,21,50,53,43,48,72,41,96,58,58,89,58,66,75,55,77,80,48,82,54,87,83,81,50,53,70,50,57,52,44,26,50,52,20,52,50,54,39,51,55,52,51,52,56,51,50,52,55,49,50,54,51,50,52,60,69,69,49,77,78,80,78,90,71,75,84,85,80,125